Protein 6PCE (pdb70)

B-factor: mean 32.25, std 15.82, range [14.22, 147.12]

Nearest PDB structures (foldseek):
  6pce-assembly1_A  TM=1.017E+00  e=2.246E-08  Homo sapiens
  6pcf-assembly1_D  TM=9.860E-01  e=9.968E-08  Homo sapiens
  6pce-assembly1_B  TM=9.937E-01  e=1.292E-07  Homo sapiens
  6pcf-assembly1_C-2  TM=9.847E-01  e=1.840E-06  Homo sapiens
  6tdu-assembly1_Q  TM=8.601E-01  e=5.321E-03  Euglena gracilis

Foldseek 3Di:
DVLVVQLVVLLVVQVVQCVVVVNPSVSRVVSVVSNPVSDDPVVVVVSVVVVVVVVVVVVD/DDPVLVVQLVVLLVVLVVQCVVVVNPNVRCVVSVVSNVVRDDPVVVVVSVVVVVVVVVVCVVVVCVVDPD

Structure (mmCIF, N/CA/C/O backbone):
data_6PCE
#
_entry.id   6PCE
#
_cell.length_a   31.950
_cell.length_b   52.409
_cell.length_c   78.296
_cell.angle_alpha   90.00
_cell.angle_beta   90.00
_cell.angle_gamma   90.00
#
_symmetry.space_group_name_H-M   'P 21 21 21'
#
loop_
_entity.id
_entity.type
_entity.pdbx_description
1 polymer 'Cytochrome c oxidase assembly factor 6 homolog'
2 non-polymer 'SULFATE ION'
3 water water
#
loop_
_atom_site.group_PDB
_atom_site.id
_atom_site.type_symbol
_atom_site.label_atom_id
_atom_site.label_alt_id
_atom_site.label_comp_id
_atom_site.label_asym_id
_atom_site.label_entity_id
_atom_site.label_seq_id
_atom_site.pdbx_PDB_ins_code
_atom_site.Cartn_x
_atom_site.Cartn_y
_atom_site.Cartn_z
_atom_site.occupancy
_atom_site.B_iso_or_equiv
_atom_site.auth_seq_id
_atom_site.auth_comp_id
_atom_site.auth_asym_id
_atom_site.auth_atom_id
_atom_site.pdbx_PDB_model_num
ATOM 1 N N . MET A 1 3 ? -24.353 -7.432 -4.374 1.00 38.33 52 MET A N 1
ATOM 2 C CA . MET A 1 3 ? -24.858 -6.043 -4.116 1.00 34.96 52 MET A CA 1
ATOM 3 C C . MET A 1 3 ? -24.433 -5.523 -2.737 1.00 53.85 52 MET A C 1
ATOM 4 O O . MET A 1 3 ? -24.222 -4.296 -2.635 1.00 37.42 52 MET A O 1
ATOM 9 N N . LYS A 1 4 ? -24.470 -6.368 -1.697 1.00 44.63 53 LYS A N 1
ATOM 10 C CA . LYS A 1 4 ? -23.941 -6.000 -0.361 1.00 42.09 53 LYS A CA 1
ATOM 11 C C . LYS A 1 4 ? -22.475 -5.567 -0.504 1.00 35.22 53 LYS A C 1
ATOM 12 O O . LYS A 1 4 ? -22.128 -4.462 0.061 1.00 34.66 53 LYS A O 1
ATOM 14 N N . GLU A 1 5 ? -21.667 -6.371 -1.226 1.00 33.03 54 GLU A N 1
ATOM 15 C CA . GLU A 1 5 ? -20.191 -6.180 -1.358 1.00 36.27 54 GLU A CA 1
ATOM 16 C C . GLU A 1 5 ? -20.010 -4.791 -1.975 1.00 39.38 54 GLU A C 1
ATOM 17 O O . GLU A 1 5 ? -19.108 -4.031 -1.611 1.00 31.83 54 GLU A O 1
ATOM 19 N N . ARG A 1 6 ? -20.905 -4.446 -2.873 1.00 32.04 55 ARG A N 1
ATOM 20 C CA . ARG A 1 6 ? -20.807 -3.209 -3.686 1.00 27.69 55 ARG A CA 1
ATOM 21 C C . ARG A 1 6 ? -21.103 -2.023 -2.753 1.00 37.85 55 ARG A C 1
ATOM 22 O O . ARG A 1 6 ? -20.293 -1.047 -2.705 1.00 27.15 55 ARG A O 1
ATOM 30 N N . GLN A 1 7 ? -22.130 -2.162 -1.902 1.00 32.13 56 GLN A N 1
ATOM 31 C CA . GLN A 1 7 ? -22.429 -1.106 -0.895 1.00 36.82 56 GLN A CA 1
ATOM 32 C C . GLN A 1 7 ? -21.281 -0.952 0.091 1.00 31.53 56 GLN A C 1
ATOM 33 O O . GLN A 1 7 ? -20.898 0.159 0.364 1.00 28.96 56 GLN A O 1
ATOM 39 N N . VAL A 1 8 ? -20.687 -2.044 0.532 1.00 29.15 57 VAL A N 1
ATOM 40 C CA . VAL A 1 8 ? -19.530 -2.007 1.461 1.00 29.79 57 VAL A CA 1
ATOM 41 C C . VAL A 1 8 ? -18.356 -1.245 0.817 1.00 26.76 57 VAL A C 1
ATOM 42 O O . VAL A 1 8 ? -17.745 -0.409 1.517 1.00 25.47 57 VAL A O 1
ATOM 46 N N . CYS A 1 9 ? -18.057 -1.509 -0.449 1.00 25.69 58 CYS A N 1
ATOM 47 C CA . CYS A 1 9 ? -16.913 -0.856 -1.125 1.00 23.90 58 CYS A CA 1
ATOM 48 C C . CYS A 1 9 ? -17.203 0.646 -1.208 1.00 22.47 58 CYS A C 1
ATOM 49 O O . CYS A 1 9 ? -16.336 1.422 -0.838 1.00 20.14 58 CYS A O 1
ATOM 52 N N . TRP A 1 10 ? -18.432 1.038 -1.643 1.00 24.08 59 TRP A N 1
ATOM 53 C CA . TRP A 1 10 ? -18.753 2.490 -1.725 1.00 29.87 59 TRP A CA 1
ATOM 54 C C . TRP A 1 10 ? -18.623 3.153 -0.340 1.00 21.71 59 TRP A C 1
ATOM 55 O O . TRP A 1 10 ? -18.140 4.214 -0.278 1.00 22.72 59 TRP A O 1
ATOM 66 N N . GLY A 1 11 ? -19.119 2.503 0.703 1.00 24.57 60 GLY A N 1
ATOM 67 C CA . GLY A 1 11 ? -19.048 3.068 2.057 1.00 23.54 60 GLY A CA 1
ATOM 68 C C . GLY A 1 11 ? -17.606 3.224 2.476 1.00 21.41 60 GLY A C 1
ATOM 69 O O . GLY A 1 11 ? -17.279 4.190 3.163 1.00 22.12 60 GLY A O 1
ATOM 70 N N . ALA A 1 12 ? -16.778 2.237 2.180 1.00 21.14 61 ALA A N 1
ATOM 71 C CA . ALA A 1 12 ? -15.3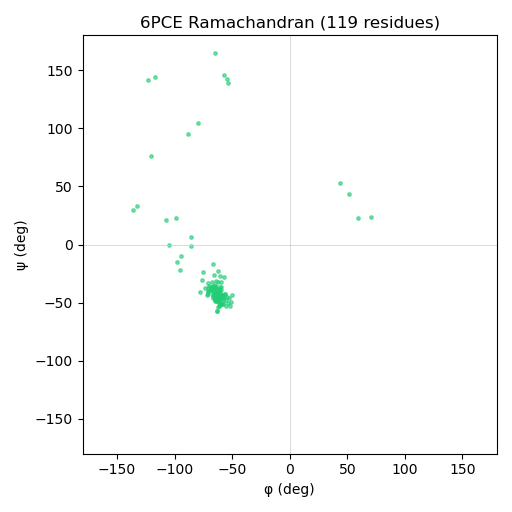51 2.286 2.572 1.00 21.75 61 ALA A CA 1
ATOM 72 C C . ALA A 1 12 ? -14.669 3.439 1.859 1.00 19.95 61 ALA A C 1
ATOM 73 O O . ALA A 1 12 ? -13.795 4.107 2.484 1.00 20.27 61 ALA A O 1
ATOM 75 N N . ARG A 1 13 ? -15.030 3.665 0.592 1.00 18.20 62 ARG A N 1
ATOM 76 C CA . ARG A 1 13 ? -14.433 4.761 -0.218 1.00 16.44 62 ARG A CA 1
ATOM 77 C C . ARG A 1 13 ? -14.864 6.111 0.366 1.00 17.32 62 ARG A C 1
ATOM 78 O O . ARG A 1 13 ? -14.043 7.049 0.355 1.00 18.12 62 ARG A O 1
ATOM 86 N N . ASP A 1 14 ? -16.106 6.193 0.853 1.00 18.66 63 ASP A N 1
ATOM 87 C CA A ASP A 1 14 ? -16.647 7.412 1.492 0.50 21.17 63 ASP A CA 1
ATOM 88 C CA B ASP A 1 14 ? -16.638 7.434 1.474 0.50 22.38 63 ASP A CA 1
ATOM 89 C C . ASP A 1 14 ? -15.904 7.686 2.796 1.00 19.12 63 ASP A C 1
ATOM 90 O O . ASP A 1 14 ? -15.474 8.850 3.013 1.00 19.00 63 ASP A O 1
ATOM 99 N N . GLU A 1 15 ? -15.714 6.654 3.607 1.00 19.76 64 GLU A N 1
ATOM 100 C CA . GLU A 1 15 ? -15.085 6.875 4.917 1.00 17.39 64 GLU A CA 1
ATOM 101 C C . GLU A 1 15 ? -13.643 7.303 4.706 1.00 17.72 64 GLU A C 1
ATOM 102 O O . GLU A 1 15 ? -13.130 8.128 5.446 1.00 19.57 64 GLU A O 1
ATOM 108 N N . TYR A 1 16 ? -12.951 6.664 3.776 1.00 18.22 65 TYR A N 1
ATOM 109 C CA . TYR A 1 16 ? -11.543 7.027 3.492 1.00 17.62 65 TYR A CA 1
ATOM 110 C C . TYR A 1 16 ? -11.444 8.472 2.987 1.00 17.96 65 TYR A C 1
ATOM 111 O O . TYR A 1 16 ? -10.664 9.271 3.433 1.00 16.93 65 TYR A O 1
ATOM 120 N N . TRP A 1 17 ? -12.252 8.816 2.012 1.00 15.66 66 TRP A N 1
ATOM 121 C CA . TRP A 1 17 ? -12.278 10.177 1.458 1.00 16.74 66 TRP A CA 1
ATOM 122 C C . TRP A 1 17 ? -12.631 11.211 2.537 1.00 17.33 66 TRP A C 1
ATOM 123 O O . TRP A 1 17 ? -12.055 12.309 2.509 1.00 19.18 66 TRP A O 1
ATOM 134 N N . LYS A 1 18 ? -13.565 10.887 3.435 1.00 18.37 67 LYS A N 1
ATOM 135 C CA . LYS A 1 18 ? -13.917 11.842 4.526 1.00 16.34 67 LYS A CA 1
ATOM 136 C C . LYS A 1 18 ? -12.730 12.024 5.450 1.00 19.08 67 LYS A C 1
ATOM 137 O O . LYS A 1 18 ? -12.526 13.151 5.880 1.00 22.28 67 LYS A O 1
ATOM 143 N N . CYS A 1 19 ? -11.971 10.957 5.693 1.00 16.52 68 CYS A N 1
ATOM 144 C CA . CYS A 1 19 ? -10.683 11.027 6.474 1.00 17.36 68 CYS A CA 1
ATOM 145 C C . CYS A 1 19 ? -9.694 11.950 5.760 1.00 20.79 68 CYS A C 1
ATOM 146 O O . CYS A 1 19 ? -9.063 12.832 6.416 1.00 19.81 68 CYS A O 1
ATOM 149 N N . LEU A 1 20 ? -9.564 11.812 4.468 1.00 16.46 69 LEU A N 1
ATOM 150 C CA . LEU A 1 20 ? -8.659 12.699 3.706 1.00 19.16 69 LEU A CA 1
ATOM 151 C C . LEU A 1 20 ? -9.122 14.154 3.831 1.00 22.20 69 LEU A C 1
ATOM 152 O O . LEU A 1 20 ? -8.345 15.034 4.016 1.00 21.85 69 LEU A O 1
ATOM 157 N N . ASP A 1 21 ? -10.394 14.407 3.596 1.00 16.87 70 ASP A N 1
ATOM 158 C CA . ASP A 1 21 ? -10.967 15.759 3.767 1.00 19.29 70 ASP A CA 1
ATOM 159 C C . ASP A 1 21 ? -10.617 16.320 5.176 1.00 22.96 70 ASP A C 1
ATOM 160 O O . ASP A 1 21 ? -10.073 17.439 5.282 1.00 22.90 70 ASP A O 1
ATOM 165 N N . GLU A 1 22 ? -10.907 15.563 6.247 1.00 19.84 71 GLU A N 1
ATOM 166 C CA . GLU A 1 22 ? -10.736 16.049 7.643 1.00 20.72 71 GLU A CA 1
ATOM 167 C C . GLU A 1 22 ? -9.263 16.282 7.948 1.00 22.63 71 GLU A C 1
ATOM 168 O O . GLU A 1 22 ? -8.990 17.114 8.779 1.00 22.13 71 GLU A O 1
ATOM 174 N N . ASN A 1 23 ? -8.360 15.573 7.259 1.00 20.58 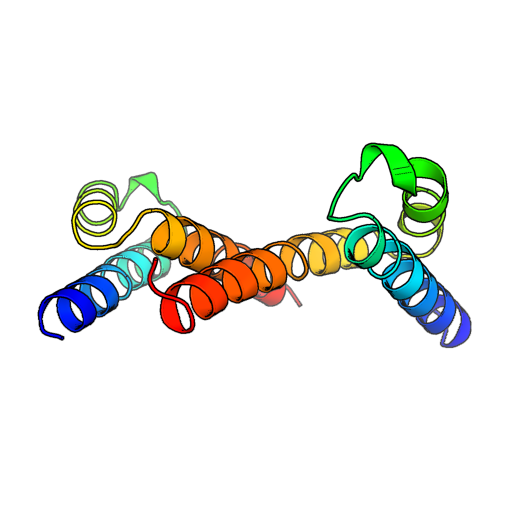72 ASN A N 1
ATOM 175 C CA . ASN A 1 23 ? -6.874 15.683 7.486 1.00 20.42 72 ASN A CA 1
ATOM 176 C C . ASN A 1 23 ? -6.185 16.417 6.342 1.00 19.42 72 ASN A C 1
ATOM 177 O O . ASN A 1 23 ? -4.915 16.320 6.210 1.00 20.25 72 ASN A O 1
ATOM 182 N N . LEU A 1 24 ? -6.937 17.202 5.571 1.00 22.67 73 LEU A N 1
ATOM 183 C CA . LEU A 1 24 ? -6.399 18.111 4.529 1.00 21.40 73 LEU A CA 1
ATOM 184 C C . LEU A 1 24 ? -5.443 17.335 3.601 1.00 21.71 73 LEU A C 1
ATOM 185 O O . LEU A 1 24 ? -4.341 17.849 3.253 1.00 21.08 73 LEU A O 1
ATOM 190 N N . GLU A 1 25 ? -5.864 16.144 3.234 1.00 20.32 74 GLU A N 1
ATOM 191 C CA . GLU A 1 25 ? -5.207 15.290 2.196 1.00 17.41 74 GLU A CA 1
ATOM 192 C C . GLU A 1 25 ? -3.860 14.730 2.691 1.00 17.95 74 GLU A C 1
ATOM 193 O O . GLU A 1 25 ? -3.197 14.149 1.837 1.00 23.69 74 GLU A O 1
ATOM 199 N N . ASP A 1 26 ? -3.640 14.620 3.992 1.00 17.10 75 ASP A N 1
ATOM 200 C CA . ASP A 1 26 ? -2.480 13.834 4.511 1.00 19.18 75 ASP A CA 1
ATOM 201 C C . ASP A 1 26 ? -2.967 12.389 4.664 1.00 18.66 75 ASP A C 1
ATOM 202 O O . ASP A 1 26 ? -3.603 12.013 5.698 1.00 20.11 75 ASP A O 1
ATOM 207 N N . ALA A 1 27 ? -2.703 11.586 3.639 1.00 20.93 76 ALA A N 1
ATOM 208 C CA . ALA A 1 27 ? -3.162 10.204 3.606 1.00 20.76 76 ALA A CA 1
ATOM 209 C C . ALA A 1 27 ? -2.557 9.403 4.744 1.00 19.83 76 ALA A C 1
ATOM 210 O O . ALA A 1 27 ? -3.115 8.387 5.118 1.00 19.56 76 ALA A O 1
ATOM 212 N N . SER A 1 28 ? -1.427 9.808 5.303 1.00 19.21 77 SER A N 1
ATOM 213 C CA . SER A 1 28 ? -0.784 9.071 6.398 1.00 19.87 77 SER A CA 1
ATOM 214 C C . SER A 1 28 ? -1.650 9.109 7.656 1.00 22.65 77 SER A C 1
ATOM 215 O O . SER A 1 28 ? -1.310 8.413 8.607 1.00 25.67 77 SER A O 1
ATOM 218 N N . GLN A 1 29 ? -2.612 10.022 7.706 1.00 21.14 78 GLN A N 1
ATOM 219 C CA . GLN A 1 29 ? -3.501 10.115 8.871 1.00 17.70 78 GLN A CA 1
ATOM 220 C C . GLN A 1 29 ? -4.658 9.146 8.693 1.00 20.80 78 GLN A C 1
ATOM 221 O O . GLN A 1 29 ? -5.415 9.009 9.662 1.00 22.87 78 GLN A O 1
ATOM 227 N N . CYS A 1 30 ? -4.732 8.408 7.591 1.00 18.10 79 CYS A N 1
ATOM 228 C CA . CYS A 1 30 ? -5.926 7.594 7.241 1.00 19.71 79 CYS A CA 1
ATOM 229 C C . CYS A 1 30 ? -5.511 6.185 6.823 1.00 19.94 79 CYS A C 1
ATOM 230 O O . CYS A 1 30 ? -6.247 5.545 6.047 1.00 19.65 79 CYS A O 1
ATOM 233 N N . LYS A 1 31 ? -4.440 5.619 7.398 1.00 21.86 80 LYS A N 1
ATOM 234 C CA . LYS A 1 31 ? -3.890 4.326 6.899 1.00 21.96 80 LYS A CA 1
ATOM 235 C C . LYS A 1 31 ? -4.836 3.164 7.242 1.00 22.61 80 LYS A C 1
ATOM 236 O O . LYS A 1 31 ? -4.957 2.237 6.412 1.00 25.84 80 LYS A O 1
ATOM 242 N N . LYS A 1 32 ? -5.476 3.178 8.401 1.00 21.30 81 LYS A N 1
ATOM 243 C CA . LYS A 1 32 ? -6.400 2.084 8.780 1.00 21.41 81 LYS A CA 1
ATOM 244 C C . LYS A 1 32 ? -7.621 2.120 7.832 1.00 21.37 81 LYS A C 1
ATOM 245 O O . LYS A 1 32 ? -7.985 1.073 7.259 1.00 20.85 81 LYS A O 1
ATOM 251 N N . LEU A 1 33 ? -8.154 3.298 7.562 1.00 21.30 82 LEU A N 1
ATOM 252 C CA . LEU A 1 33 ? -9.291 3.392 6.606 1.00 18.80 82 LEU A CA 1
ATOM 253 C C . LEU A 1 33 ? -8.833 3.035 5.186 1.00 19.09 82 LEU A C 1
ATOM 254 O O . LEU A 1 33 ? -9.668 2.476 4.403 1.00 20.39 82 LEU A O 1
ATOM 259 N N . ARG A 1 34 ? -7.574 3.336 4.824 1.00 18.82 83 ARG A N 1
ATOM 260 C CA . ARG A 1 34 ? -7.006 2.950 3.510 1.00 19.14 83 ARG A CA 1
ATOM 261 C C . ARG A 1 34 ? -6.979 1.433 3.398 1.00 21.06 83 ARG A C 1
ATOM 262 O O . ARG A 1 34 ? -7.390 0.883 2.345 1.00 21.32 83 ARG A O 1
ATOM 270 N N . SER A 1 35 ? -6.506 0.752 4.438 1.00 22.35 84 SER A N 1
ATOM 271 C CA A SER A 1 35 ? -6.497 -0.735 4.487 0.50 24.35 84 SER A CA 1
ATOM 272 C CA B SER A 1 35 ? -6.488 -0.733 4.467 0.50 23.61 84 SER A CA 1
ATOM 273 C C . SER A 1 35 ? -7.914 -1.281 4.302 1.00 21.44 84 SER A C 1
ATOM 274 O O . SER A 1 35 ? -8.107 -2.196 3.475 1.00 22.92 84 SER A O 1
ATOM 279 N N . SER A 1 36 ? -8.889 -0.725 5.019 1.00 20.16 85 SER A N 1
ATOM 280 C CA . SER A 1 36 ? -10.308 -1.147 4.937 1.00 24.04 85 SER A CA 1
ATOM 281 C C . SER A 1 36 ? -10.828 -0.948 3.497 1.00 26.25 85 SER A C 1
ATOM 282 O O . SER A 1 36 ? -11.525 -1.848 2.960 1.00 25.22 85 SER A O 1
ATOM 285 N N . PHE A 1 37 ? -10.542 0.209 2.904 1.00 20.32 86 PHE A N 1
ATOM 286 C CA . PHE A 1 37 ? -10.932 0.513 1.510 1.00 18.04 86 PHE A CA 1
ATOM 287 C C . PHE A 1 37 ? -10.338 -0.544 0.575 1.00 18.01 86 PHE A C 1
ATOM 288 O O . PHE A 1 37 ? -11.088 -1.031 -0.297 1.00 24.48 86 PHE A O 1
ATOM 296 N N . GLU A 1 38 ? -9.039 -0.829 0.689 1.00 21.99 87 GLU A N 1
ATOM 297 C CA . GLU A 1 38 ? -8.338 -1.757 -0.229 1.00 23.35 87 GLU A CA 1
ATOM 298 C C . GLU A 1 38 ? -8.940 -3.156 -0.071 1.00 31.02 87 GLU A C 1
ATOM 299 O O . GLU A 1 38 ? -9.059 -3.847 -1.087 1.00 29.95 87 GLU A O 1
ATOM 305 N N . SER A 1 39 ? -9.337 -3.516 1.149 1.00 26.01 88 SER A N 1
ATOM 306 C CA A SER A 1 39 ? -9.858 -4.870 1.459 0.50 26.99 88 SER A CA 1
ATOM 307 C CA B SER A 1 39 ? -9.901 -4.834 1.542 0.50 28.12 88 SER A CA 1
ATOM 308 C C . SER A 1 39 ? -11.296 -5.008 0.943 1.00 29.88 88 SER A C 1
ATOM 309 O O . SER A 1 39 ? -11.672 -6.134 0.657 1.00 30.38 88 SER A O 1
ATOM 314 N N . SER A 1 40 ? -12.042 -3.914 0.796 1.00 22.59 89 SER A N 1
ATOM 315 C CA . SER A 1 40 ? -13.506 -3.934 0.500 1.00 29.03 89 SER A CA 1
ATOM 316 C C . SER A 1 40 ? -13.779 -3.739 -0.993 1.00 23.71 89 SER A C 1
ATOM 317 O O . SER A 1 40 ? -14.917 -3.959 -1.404 1.00 26.92 89 SER A O 1
ATOM 320 N N . CYS A 1 41 ? -12.800 -3.282 -1.769 1.00 20.02 90 CYS A N 1
ATOM 321 C CA . CYS A 1 41 ? -12.987 -2.872 -3.179 1.00 21.07 90 CYS A CA 1
ATOM 322 C C . CYS A 1 41 ? -12.067 -3.662 -4.101 1.00 23.50 90 CYS A C 1
ATOM 323 O O . CYS A 1 41 ? -10.875 -3.836 -3.802 1.00 27.26 90 CYS A O 1
ATOM 326 N N . PRO A 1 42 ? -12.549 -4.053 -5.297 1.00 23.99 91 PRO A N 1
ATOM 327 C CA . PRO A 1 42 ? -11.674 -4.585 -6.341 1.00 25.13 91 PRO A CA 1
ATOM 328 C C . PRO A 1 42 ? -10.548 -3.602 -6.715 1.00 27.34 91 PRO A C 1
ATOM 329 O O . PRO A 1 42 ? -10.734 -2.379 -6.634 1.00 25.03 91 PRO A O 1
ATOM 333 N N . GLN A 1 43 ? -9.375 -4.139 -7.052 1.00 31.95 92 GLN A N 1
ATOM 334 C CA . GLN A 1 43 ? -8.163 -3.344 -7.391 1.00 32.16 92 GLN A CA 1
ATOM 335 C C . GLN A 1 43 ? -8.495 -2.322 -8.478 1.00 27.47 92 GLN A C 1
ATOM 336 O O . GLN A 1 43 ? -8.024 -1.161 -8.394 1.00 29.09 92 GLN A O 1
ATOM 342 N N . GLN A 1 44 ? -9.197 -2.766 -9.507 1.00 27.25 93 GLN A N 1
ATOM 343 C CA . GLN A 1 44 ? -9.573 -1.923 -10.668 1.00 27.27 93 GLN A CA 1
ATOM 344 C C . GLN A 1 44 ? -10.337 -0.696 -10.146 1.00 33.39 93 GLN A C 1
ATOM 345 O O . GLN A 1 44 ? -10.069 0.423 -10.613 1.00 28.07 93 GLN A O 1
ATOM 351 N N . TRP A 1 45 ? -11.239 -0.899 -9.184 1.00 25.87 94 TRP A N 1
ATOM 352 C CA . TRP A 1 45 ? -12.027 0.196 -8.577 1.00 24.31 94 TRP A CA 1
ATOM 353 C C . TRP A 1 45 ? -11.098 1.128 -7.773 1.00 18.63 94 TRP A C 1
ATOM 354 O O . TRP A 1 45 ? -11.295 2.334 -7.847 1.00 21.54 94 TRP A O 1
ATOM 365 N N . ILE A 1 46 ? -10.198 0.593 -6.949 1.00 21.78 95 ILE A N 1
ATOM 366 C CA . ILE A 1 46 ? -9.285 1.422 -6.121 1.00 24.13 95 ILE A CA 1
ATOM 367 C C . ILE A 1 46 ? -8.508 2.338 -7.061 1.00 20.38 95 ILE A C 1
ATOM 368 O O . ILE A 1 46 ? -8.339 3.496 -6.716 1.00 20.82 95 ILE A O 1
ATOM 373 N N . LYS A 1 47 ? -8.011 1.816 -8.192 1.00 21.06 96 LYS A N 1
ATOM 374 C CA . LYS A 1 47 ? -7.204 2.644 -9.136 1.00 22.42 96 LYS A CA 1
ATOM 375 C C . LYS A 1 47 ? -8.097 3.756 -9.687 1.00 22.55 96 LYS A C 1
ATOM 376 O O . LYS A 1 47 ? -7.648 4.903 -9.730 1.00 20.81 96 LYS A O 1
ATOM 378 N N . TYR A 1 48 ? -9.336 3.453 -10.067 1.00 20.75 97 TYR A N 1
ATOM 379 C CA . TYR A 1 48 ? -10.305 4.450 -10.590 1.00 23.08 97 TYR A CA 1
ATOM 380 C C . TYR A 1 48 ? -10.535 5.537 -9.525 1.00 20.95 97 TYR A C 1
ATOM 381 O O . TYR A 1 48 ? -10.428 6.737 -9.801 1.00 21.13 97 TYR A O 1
ATOM 390 N N . PHE A 1 49 ? -10.847 5.118 -8.307 1.00 15.99 98 PHE A N 1
ATOM 391 C CA . PHE A 1 49 ? -11.156 6.088 -7.226 1.00 15.21 98 PHE A CA 1
ATOM 392 C C . PHE A 1 49 ? -9.919 6.955 -6.933 1.00 15.46 98 PHE A C 1
ATOM 393 O O . PHE A 1 49 ? -10.041 8.189 -6.751 1.00 17.01 98 PHE A O 1
ATOM 401 N N . ASP A 1 50 ? -8.751 6.337 -6.839 1.00 16.87 99 ASP A N 1
ATOM 402 C CA . ASP A 1 50 ? -7.502 7.096 -6.587 1.00 15.55 99 ASP A CA 1
ATOM 403 C C . ASP A 1 50 ? -7.261 8.147 -7.681 1.00 17.22 99 ASP A C 1
ATOM 404 O O . ASP A 1 50 ? -6.847 9.282 -7.352 1.00 18.22 99 ASP A O 1
ATOM 409 N N . LYS A 1 51 ? -7.465 7.795 -8.949 1.00 17.55 100 LYS A N 1
ATOM 410 C CA . LYS A 1 51 ? -7.295 8.765 -10.060 1.00 18.39 100 LYS A CA 1
ATOM 411 C C . LYS A 1 51 ? -8.368 9.847 -10.017 1.00 16.95 100 LYS A C 1
ATOM 412 O O . LYS A 1 51 ? -8.064 10.979 -10.341 1.00 17.77 100 LYS A O 1
ATOM 418 N N . ARG A 1 52 ? -9.601 9.497 -9.633 1.00 15.62 101 ARG A N 1
ATOM 419 C CA . ARG A 1 52 ? -10.660 10.512 -9.447 1.00 17.34 101 ARG A CA 1
ATOM 420 C C . ARG A 1 52 ? -10.235 11.492 -8.353 1.00 18.58 101 ARG A C 1
ATOM 421 O O . ARG A 1 52 ? -10.340 12.693 -8.547 1.00 17.65 101 ARG A O 1
ATOM 429 N N . ARG A 1 53 ? -9.709 10.976 -7.242 1.00 15.32 102 ARG A N 1
ATOM 430 C CA . ARG A 1 53 ? -9.338 11.831 -6.095 1.00 15.05 102 ARG A CA 1
ATOM 431 C C . ARG A 1 53 ? -8.206 12.754 -6.544 1.00 18.52 102 ARG A C 1
ATOM 432 O O . ARG A 1 53 ? -8.244 13.919 -6.178 1.00 18.79 102 ARG A O 1
ATOM 440 N N . ASP A 1 54 ? -7.204 12.231 -7.228 1.00 18.06 103 ASP A N 1
ATOM 441 C CA A ASP A 1 54 ? -6.050 13.058 -7.682 0.50 17.01 103 ASP A CA 1
ATOM 442 C CA B ASP A 1 54 ? -6.059 13.072 -7.657 0.50 18.51 103 ASP A CA 1
ATOM 443 C C . ASP A 1 54 ? -6.584 14.192 -8.573 1.00 16.71 103 ASP A C 1
ATOM 444 O O . ASP A 1 54 ? -6.181 15.335 -8.415 1.00 18.99 103 ASP A O 1
ATOM 453 N N . TYR A 1 55 ? -7.475 13.860 -9.494 1.00 16.83 104 TYR A N 1
ATOM 454 C CA . TYR A 1 55 ? -8.060 14.839 -10.439 1.00 14.80 104 TYR A CA 1
ATOM 455 C C . TYR A 1 55 ? -8.847 15.897 -9.659 1.00 17.81 104 TYR A C 1
ATOM 456 O O . TYR A 1 55 ? -8.673 17.080 -9.883 1.00 18.29 104 TYR A O 1
ATOM 465 N N . LEU A 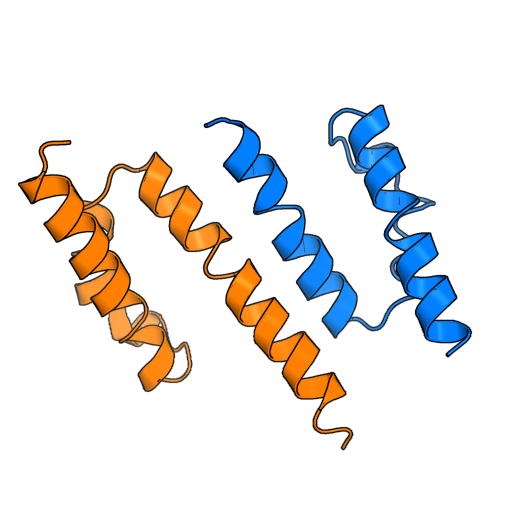1 56 ? -9.791 15.482 -8.799 1.00 18.00 105 LEU A N 1
ATOM 466 C CA . LEU A 1 56 ? -10.694 16.442 -8.148 1.00 20.01 105 LEU A CA 1
ATOM 467 C C . LEU A 1 56 ? -9.885 17.351 -7.232 1.00 19.20 105 LEU A C 1
ATOM 468 O O . LEU A 1 56 ? -10.251 18.518 -7.151 1.00 21.37 105 LEU A O 1
ATOM 473 N N . LYS A 1 57 ? -8.856 16.839 -6.558 1.00 18.03 106 LYS A N 1
ATOM 474 C CA . LYS A 1 57 ? -8.050 17.695 -5.651 1.00 19.33 106 LYS A CA 1
ATOM 475 C C . LYS A 1 57 ? -7.288 18.718 -6.495 1.00 19.71 106 LYS A C 1
ATOM 476 O O . LYS A 1 57 ? -7.177 19.874 -6.071 1.00 22.73 106 LYS A O 1
ATOM 482 N N . PHE A 1 58 ? -6.807 18.348 -7.673 1.00 20.27 107 PHE A N 1
ATOM 483 C CA . PHE A 1 58 ? -6.036 19.314 -8.505 1.00 23.77 107 PHE A CA 1
ATOM 484 C C . PHE A 1 58 ? -6.993 20.388 -9.061 1.00 23.76 107 PHE A C 1
ATOM 485 O O . PHE A 1 58 ? -6.620 21.585 -9.061 1.00 32.25 107 PHE A O 1
ATOM 493 N N . LYS A 1 59 ? -8.176 19.979 -9.523 1.00 25.46 108 LYS A N 1
ATOM 494 C CA . LYS A 1 59 ? -9.229 20.831 -10.129 1.00 29.49 108 LYS A CA 1
ATOM 495 C C . LYS A 1 59 ? -9.597 21.919 -9.112 1.00 32.22 108 LYS A C 1
ATOM 496 O O . LYS A 1 59 ? -9.966 23.025 -9.555 1.00 40.27 108 LYS A O 1
ATOM 502 N N . GLU A 1 60 ? -9.449 21.662 -7.808 1.00 31.20 109 GLU A N 1
ATOM 503 C CA . GLU A 1 60 ? -9.823 22.624 -6.734 1.00 42.48 109 GLU A CA 1
ATOM 504 C C . GLU A 1 60 ? -8.988 23.906 -6.779 1.00 48.20 109 GLU A C 1
ATOM 505 O O . GLU A 1 60 ? -9.523 24.943 -6.353 1.00 49.57 109 GLU A O 1
ATOM 511 N N . LYS A 1 61 ? -7.727 23.862 -7.210 1.00 38.78 110 LYS A N 1
ATOM 512 C CA . LYS A 1 61 ? -6.869 25.078 -7.185 1.00 50.07 110 LYS A CA 1
ATOM 513 C C . LYS A 1 61 ? -7.485 26.175 -8.067 1.00 65.36 110 LYS A C 1
ATOM 514 O O . LYS A 1 61 ? -7.242 27.354 -7.769 1.00 81.74 110 LYS A O 1
ATOM 520 N N . PHE A 1 62 ? -8.260 25.811 -9.094 1.00 55.90 111 PHE A N 1
ATOM 521 C CA . PHE A 1 62 ? -8.810 26.754 -10.106 1.00 67.69 111 PHE A CA 1
ATOM 522 C C . PHE A 1 62 ? -10.097 27.421 -9.592 1.00 52.27 111 PHE A C 1
ATOM 523 O O . PHE A 1 62 ? -10.700 27.105 -8.569 1.00 44.72 111 PHE A O 1
ATOM 531 N N . PRO B 1 1 ? -4.050 32.951 -21.891 1.00 40.07 50 PRO B N 1
ATOM 532 C CA . PRO B 1 1 ? -3.642 32.903 -23.296 1.00 29.37 50 PRO B CA 1
ATOM 533 C C . PRO B 1 1 ? -4.754 33.527 -24.156 1.00 30.66 50 PRO B C 1
ATOM 534 O O . PRO B 1 1 ? -5.886 33.588 -23.742 1.00 30.38 50 PRO B O 1
ATOM 538 N N . SER B 1 2 ? -4.413 33.954 -25.373 1.00 33.29 51 SER B N 1
ATOM 539 C CA . SER B 1 2 ? -5.363 34.534 -26.348 1.00 28.63 51 SER B CA 1
ATOM 540 C C . SER B 1 2 ? -6.370 33.467 -26.756 1.00 28.44 51 SER B C 1
ATOM 541 O O . SER B 1 2 ? -6.083 32.297 -26.524 1.00 24.30 51 SER B O 1
ATOM 544 N N . MET B 1 3 ? -7.489 33.849 -27.376 1.00 26.16 52 MET B N 1
ATOM 545 C CA . MET B 1 3 ? -8.477 32.891 -27.931 1.00 24.66 52 MET B CA 1
ATOM 546 C C . MET B 1 3 ? -7.728 31.944 -28.880 1.00 23.73 52 MET B C 1
ATOM 547 O O . MET B 1 3 ? -7.912 30.705 -28.853 1.00 25.60 52 MET B O 1
ATOM 552 N N . LYS B 1 4 ? -6.862 32.465 -29.738 1.00 21.03 53 LYS B N 1
ATOM 553 C CA . LYS B 1 4 ? -6.091 31.585 -30.641 1.00 21.61 53 LYS B CA 1
ATOM 554 C C . LYS B 1 4 ? -5.254 30.579 -29.845 1.00 22.94 53 LYS B C 1
ATOM 555 O O . LYS B 1 4 ? -5.197 29.360 -30.174 1.00 21.63 53 LYS B O 1
ATOM 561 N N . GLU B 1 5 ? -4.519 31.114 -28.910 1.00 21.61 54 GLU B N 1
ATOM 562 C CA . GLU B 1 5 ? -3.592 30.214 -28.163 1.00 23.00 54 GLU B CA 1
ATOM 563 C C . GLU B 1 5 ? -4.382 29.120 -27.435 1.00 21.59 54 GLU B C 1
ATOM 564 O O . GLU B 1 5 ? -3.908 27.989 -27.361 1.00 23.07 54 GLU B O 1
ATOM 570 N N . ARG B 1 6 ? -5.545 29.445 -26.913 1.00 24.94 55 ARG B N 1
ATOM 571 C CA . ARG B 1 6 ? -6.422 28.449 -26.235 1.00 24.01 55 ARG B CA 1
ATOM 572 C C . ARG B 1 6 ? -6.857 27.390 -27.233 1.00 21.18 55 ARG B C 1
ATOM 573 O O . ARG B 1 6 ? -6.820 26.161 -26.933 1.00 21.64 55 ARG B O 1
ATOM 581 N N . GLN B 1 7 ? -7.327 27.801 -28.410 1.00 21.19 56 GLN B N 1
ATOM 582 C CA . GLN B 1 7 ? -7.726 26.825 -29.437 1.00 23.35 56 GLN B CA 1
ATOM 583 C C . GLN B 1 7 ? -6.550 25.952 -29.837 1.00 20.52 56 GLN B C 1
ATOM 584 O O . GLN B 1 7 ? -6.720 24.749 -30.067 1.00 24.85 56 GLN B O 1
ATOM 590 N N . VAL B 1 8 ? -5.355 26.512 -29.975 1.00 21.97 57 VAL B N 1
ATOM 591 C CA . VAL B 1 8 ? -4.185 25.699 -30.401 1.00 22.90 57 VAL B CA 1
ATOM 592 C C . VAL B 1 8 ? -3.863 24.728 -29.263 1.00 22.47 57 VAL B C 1
ATOM 593 O O . VAL B 1 8 ? -3.519 23.593 -29.553 1.00 23.21 57 VAL B O 1
ATOM 597 N N . CYS B 1 9 ? -3.965 25.190 -28.031 1.00 23.55 58 CYS B N 1
ATOM 598 C CA . CYS B 1 9 ? -3.742 24.316 -26.860 1.00 19.49 58 CYS B CA 1
ATOM 599 C C . CYS B 1 9 ? -4.775 23.173 -26.868 1.00 22.22 58 CYS B C 1
ATOM 600 O O . CYS B 1 9 ? -4.380 21.966 -26.828 1.00 20.58 58 CYS B O 1
ATOM 603 N N . TRP B 1 10 ? -6.047 23.482 -26.957 1.00 19.86 59 TRP B N 1
ATOM 604 C CA . TRP B 1 10 ? -7.101 22.444 -26.937 1.00 21.71 59 TRP B CA 1
ATOM 605 C C . TRP B 1 10 ? -6.959 21.499 -28.138 1.00 23.76 59 TRP B C 1
ATOM 606 O O . TRP B 1 10 ? -7.156 20.241 -27.992 1.00 20.41 59 TRP B O 1
ATOM 617 N N . GLY B 1 11 ? -6.599 22.014 -29.338 1.00 20.64 60 GLY B N 1
ATOM 618 C CA . GLY B 1 11 ? -6.470 21.161 -30.514 1.00 24.51 60 GLY B 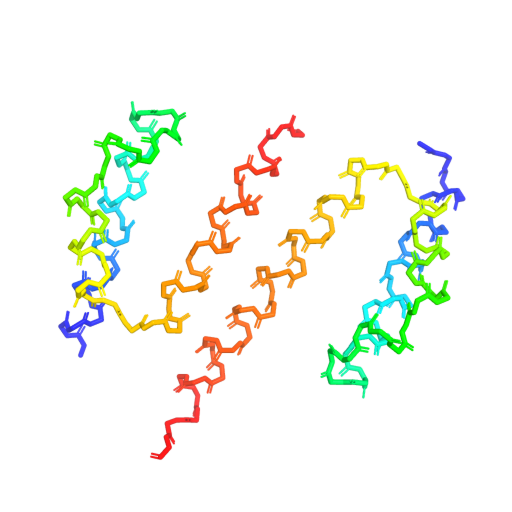CA 1
ATOM 619 C C . GLY B 1 11 ? -5.249 20.262 -30.356 1.00 23.66 60 GLY B C 1
ATOM 620 O O . GLY B 1 11 ? -5.289 19.126 -30.756 1.00 28.58 60 GLY B O 1
ATOM 621 N N . ALA B 1 12 ? -4.190 20.772 -29.739 1.00 21.96 61 ALA B N 1
ATOM 622 C CA . ALA B 1 12 ? -2.935 19.999 -29.541 1.00 23.04 61 ALA B CA 1
ATOM 623 C C . ALA B 1 12 ? -3.192 18.903 -28.475 1.00 25.25 61 ALA B C 1
ATOM 624 O O . ALA B 1 12 ? -2.722 17.746 -28.702 1.00 23.35 61 ALA B O 1
ATOM 626 N N . ARG B 1 13 ? -4.051 19.200 -27.495 1.00 23.21 62 ARG B N 1
ATOM 627 C CA . ARG B 1 13 ? -4.450 18.202 -26.467 1.00 20.14 62 ARG B CA 1
ATOM 628 C C . ARG B 1 13 ? -5.349 17.148 -27.132 1.00 21.44 62 ARG B C 1
ATOM 629 O O . ARG B 1 13 ? -5.184 15.953 -26.816 1.00 24.06 62 ARG B O 1
ATOM 637 N N . ASP B 1 14 ? -6.261 17.579 -28.016 1.00 21.43 63 ASP B N 1
ATOM 638 C CA . ASP B 1 14 ? -7.167 16.656 -28.731 1.00 24.35 63 ASP B CA 1
ATOM 639 C C . ASP B 1 14 ? -6.305 15.755 -29.624 1.00 26.14 63 ASP B C 1
ATOM 640 O O . ASP B 1 14 ? -6.559 14.533 -29.596 1.00 29.96 63 ASP B O 1
ATOM 645 N N . GLU B 1 15 ? -5.287 16.292 -30.322 1.00 30.98 64 GLU B N 1
ATOM 646 C CA . GLU B 1 15 ? -4.498 15.478 -31.292 1.00 34.30 64 GLU B CA 1
ATOM 647 C C . GLU B 1 15 ? -3.675 14.461 -30.504 1.00 27.91 64 GLU B C 1
ATOM 648 O O . GLU B 1 15 ? -3.530 13.339 -30.977 1.00 34.60 64 GLU B O 1
ATOM 654 N N . TYR B 1 16 ? -3.132 14.860 -29.364 1.00 30.27 65 TYR B N 1
ATOM 655 C CA . TYR B 1 16 ? -2.329 13.997 -28.457 1.00 25.18 65 TYR B CA 1
ATOM 656 C C . TYR B 1 16 ? -3.216 12.875 -27.898 1.00 28.26 65 TYR B C 1
ATOM 657 O O . TYR B 1 16 ? -2.858 11.683 -27.983 1.00 30.74 65 TYR B O 1
ATOM 666 N N . TRP B 1 17 ? -4.404 13.233 -27.386 1.00 23.34 66 TRP B N 1
ATOM 667 C CA . TRP B 1 17 ? -5.332 12.208 -26.846 1.00 20.07 66 TRP B CA 1
ATOM 668 C C . TRP B 1 17 ? -5.773 11.235 -27.971 1.00 22.89 66 TRP B C 1
ATOM 669 O O . TRP B 1 17 ? -5.953 10.007 -27.697 1.00 32.82 66 TRP B O 1
ATOM 680 N N . LYS B 1 18 ? -6.087 11.784 -29.152 1.00 28.31 67 LYS B N 1
ATOM 681 C CA A LYS B 1 18 ? -6.519 11.025 -30.356 0.50 31.91 67 LYS B CA 1
ATOM 682 C CA B LYS B 1 18 ? -6.519 11.025 -30.356 0.50 31.91 67 LYS B CA 1
ATOM 683 C C . LYS B 1 18 ? -5.379 10.056 -30.696 1.00 27.79 67 LYS B C 1
ATOM 684 O O . LYS B 1 18 ? -5.665 8.860 -30.922 1.00 37.58 67 LYS B O 1
ATOM 687 N N . CYS B 1 19 ? -4.122 10.526 -30.626 1.00 41.64 68 CYS B N 1
ATOM 688 C CA . CYS B 1 19 ? -2.908 9.677 -30.786 1.00 36.53 68 CYS B CA 1
ATOM 689 C C . CYS B 1 19 ? -2.949 8.529 -29.777 1.00 49.40 68 CYS B C 1
ATOM 690 O O . CYS B 1 19 ? -2.782 7.382 -30.201 1.00 40.96 68 CYS B O 1
ATOM 693 N N . LEU B 1 20 ? -3.127 8.833 -28.490 1.00 39.28 69 LEU B N 1
ATOM 694 C CA . LEU B 1 20 ? -3.086 7.807 -27.426 1.00 34.60 69 LEU B CA 1
ATOM 695 C C . LEU B 1 20 ? -4.301 6.878 -27.599 1.00 32.27 69 LEU B C 1
ATOM 696 O O . LEU B 1 20 ? -4.118 5.682 -27.361 1.00 46.50 69 LEU B O 1
ATOM 701 N N . ASP B 1 21 ? -5.479 7.361 -28.000 1.00 37.75 70 ASP B N 1
ATOM 702 C CA . ASP B 1 21 ? -6.716 6.530 -28.109 1.00 36.51 70 ASP B CA 1
ATOM 703 C C . ASP B 1 21 ? -6.516 5.435 -29.170 1.00 70.37 70 ASP B C 1
ATOM 704 O O . ASP B 1 21 ? -6.671 4.206 -28.870 1.00 52.38 70 ASP B O 1
ATOM 709 N N . GLU B 1 22 ? -6.200 5.916 -30.376 1.00 45.90 71 GLU B N 1
ATOM 710 C CA . GLU B 1 22 ? -6.066 5.180 -31.673 1.00 70.98 71 GLU B CA 1
ATOM 711 C C . GLU B 1 22 ? -4.950 4.136 -31.587 1.00 80.39 71 GLU B C 1
ATOM 712 O O . GLU B 1 22 ? -5.127 3.041 -32.160 1.00 82.61 71 GLU B O 1
ATOM 714 N N . ASN B 1 23 ? -3.850 4.490 -30.910 1.00 43.39 72 ASN B N 1
ATOM 715 C CA . ASN B 1 23 ? -2.582 3.714 -30.777 1.00 56.48 72 ASN B CA 1
ATOM 716 C C . ASN B 1 23 ? -2.563 2.957 -29.421 1.00 60.65 72 ASN B C 1
ATOM 717 O O . ASN B 1 23 ? -1.446 2.614 -28.917 1.00 54.99 72 ASN B O 1
ATOM 722 N N . LEU B 1 24 ? -3.748 2.695 -28.838 1.00 44.14 73 LEU B N 1
ATOM 723 C CA . LEU B 1 24 ? -3.980 1.892 -27.595 1.00 45.94 73 LEU B CA 1
ATOM 724 C C . LEU B 1 24 ? -2.957 2.260 -26.506 1.00 38.97 73 LEU B C 1
ATOM 725 O O . LEU B 1 24 ? -2.425 1.382 -25.856 1.00 39.21 73 LEU B O 1
ATOM 730 N N . GLU B 1 25 ? -2.850 3.567 -26.205 1.00 42.19 74 GLU B N 1
ATOM 731 C CA . GLU B 1 25 ? -2.002 4.178 -25.119 1.00 47.93 74 GLU B CA 1
ATOM 732 C C . GLU B 1 25 ? -0.496 3.868 -25.270 1.00 45.61 74 GLU B C 1
ATOM 733 O O . GLU B 1 25 ? 0.220 3.976 -24.251 1.00 43.68 74 GLU B O 1
ATOM 739 N N . ASP B 1 26 ? 0.028 3.541 -26.453 1.00 58.50 75 ASP B N 1
ATOM 740 C CA . ASP B 1 26 ? 1.517 3.541 -26.550 1.00 72.30 75 ASP B CA 1
ATOM 741 C C . ASP B 1 26 ? 1.937 5.012 -26.723 1.00 61.73 75 ASP B C 1
ATOM 742 O O . ASP B 1 26 ? 1.711 5.577 -27.805 1.00 46.23 75 ASP B O 1
ATOM 747 N N . ALA B 1 27 ? 2.465 5.593 -25.641 1.00 37.03 76 ALA B N 1
ATOM 748 C CA . ALA B 1 27 ? 2.764 7.034 -25.452 1.00 54.46 76 ALA B CA 1
ATOM 749 C C . ALA B 1 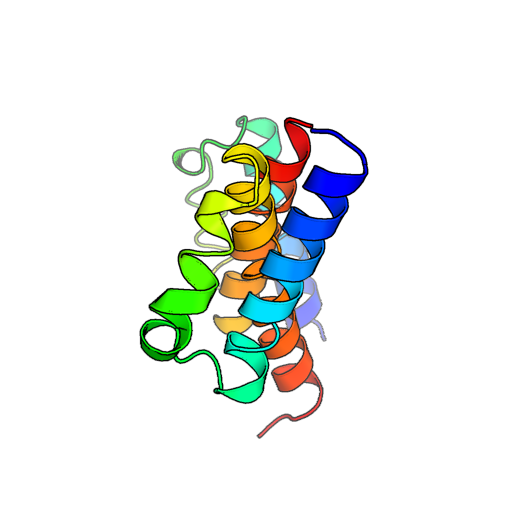27 ? 4.213 7.331 -25.818 1.00 59.34 76 ALA B C 1
ATOM 750 O O . ALA B 1 27 ? 4.560 8.511 -25.805 1.00 44.39 76 ALA B O 1
ATOM 752 N N . SER B 1 28 ? 5.031 6.304 -26.038 1.00 58.31 77 SER B N 1
ATOM 753 C CA . SER B 1 28 ? 6.378 6.454 -26.633 1.00 57.04 77 SER B CA 1
ATOM 754 C C . SER B 1 28 ? 6.217 6.443 -28.165 1.00 52.89 77 SER B C 1
ATOM 755 O O . SER B 1 28 ? 7.222 6.526 -28.870 1.00 90.85 77 SER B O 1
ATOM 758 N N . GLN B 1 29 ? 4.967 6.437 -28.646 1.00 60.94 78 GLN B N 1
ATOM 759 C CA . GLN B 1 29 ? 4.572 6.529 -30.083 1.00 48.95 78 GLN B CA 1
ATOM 760 C C . GLN B 1 29 ? 4.012 7.919 -30.437 1.00 50.12 78 GLN B C 1
ATOM 761 O O . GLN B 1 29 ? 3.604 8.141 -31.589 1.00 58.94 78 GLN B O 1
ATOM 767 N N . CYS B 1 30 ? 3.928 8.831 -29.483 1.00 50.80 79 CYS B N 1
ATOM 768 C CA . CYS B 1 30 ? 3.218 10.105 -29.684 1.00 39.49 79 CYS B CA 1
ATOM 769 C C . CYS B 1 30 ? 4.103 11.188 -29.081 1.00 49.79 79 CYS B C 1
ATOM 770 O O . CYS B 1 30 ? 3.567 12.143 -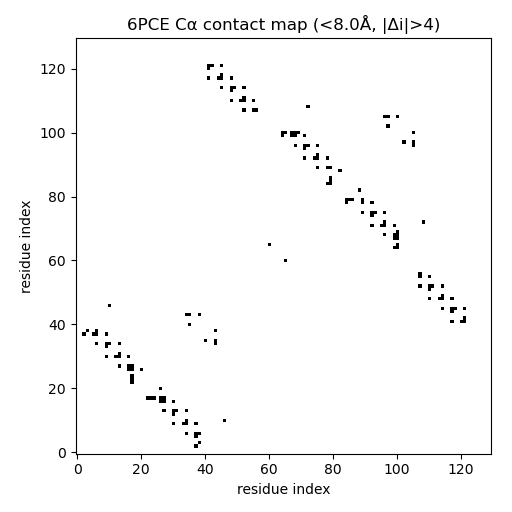28.588 1.00 46.33 79 CYS B O 1
ATOM 773 N N . LYS B 1 31 ? 5.416 11.006 -29.086 1.00 44.74 80 LYS B N 1
ATOM 774 C CA . LYS B 1 31 ? 6.386 11.936 -28.457 1.00 48.25 80 LYS B CA 1
ATOM 775 C C . LYS B 1 31 ? 6.356 13.271 -29.208 1.00 46.08 80 LYS B C 1
ATOM 776 O O . LYS B 1 31 ? 6.423 14.306 -28.536 1.00 43.25 80 LYS B O 1
ATOM 778 N N . LYS B 1 32 ? 6.178 13.257 -30.540 1.00 50.13 81 LYS B N 1
ATOM 779 C CA . LYS B 1 32 ? 6.078 14.491 -31.381 1.00 50.58 81 LYS B CA 1
ATOM 780 C C . LYS B 1 32 ? 4.837 15.295 -30.976 1.00 47.79 81 LYS B C 1
ATOM 781 O O . LYS B 1 32 ? 4.952 16.506 -30.626 1.00 42.77 81 LYS B O 1
ATOM 783 N N . LEU B 1 33 ? 3.671 14.670 -31.037 1.00 37.54 82 LEU B N 1
ATOM 784 C CA . LEU B 1 33 ? 2.414 15.327 -30.602 1.00 39.51 82 LEU B CA 1
ATOM 785 C C . LEU B 1 33 ? 2.483 15.660 -29.104 1.00 32.64 82 LEU B C 1
ATOM 786 O O . LEU B 1 33 ? 1.859 16.634 -28.714 1.00 27.36 82 LEU B O 1
ATOM 791 N N . ARG B 1 34 ? 3.167 14.891 -28.254 1.00 29.81 83 ARG B N 1
ATOM 792 C CA . ARG B 1 34 ? 3.311 15.309 -26.831 1.00 28.45 83 ARG B CA 1
ATOM 793 C C . ARG B 1 34 ? 4.110 16.620 -26.779 1.00 31.70 83 ARG B C 1
ATOM 794 O O . ARG B 1 34 ? 3.800 17.478 -25.953 1.00 32.90 83 ARG B O 1
ATOM 802 N N . SER B 1 35 ? 5.193 16.726 -27.548 1.00 32.69 84 SER B N 1
ATOM 803 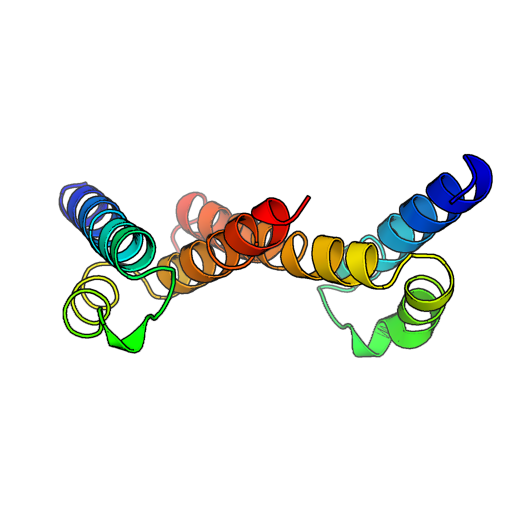C CA . SER B 1 35 ? 5.994 17.984 -27.604 1.00 32.68 84 SER B CA 1
ATOM 804 C C . SER B 1 35 ? 5.124 19.126 -28.040 1.00 29.14 84 SER B C 1
ATOM 805 O O . SER B 1 35 ? 5.249 20.207 -27.465 1.00 37.10 84 SER B O 1
ATOM 808 N N . SER B 1 36 ? 4.328 18.904 -29.075 1.00 32.62 85 SER B N 1
ATOM 809 C CA A SER B 1 36 ? 3.441 19.971 -29.578 0.50 30.53 85 SER B CA 1
ATOM 810 C CA B SER B 1 36 ? 3.426 19.963 -29.582 0.50 29.81 85 SER B CA 1
ATOM 811 C C . SER B 1 36 ? 2.497 20.375 -28.436 1.00 29.27 85 SER B C 1
ATOM 812 O O . SER B 1 36 ? 2.363 21.584 -28.168 1.00 28.63 85 SER B O 1
ATOM 817 N N . PHE B 1 37 ? 1.929 19.402 -27.719 1.00 27.00 86 PHE B N 1
ATOM 818 C CA . PHE B 1 37 ? 1.002 19.686 -26.600 1.00 25.74 86 PHE B CA 1
ATOM 819 C C . PHE B 1 37 ? 1.710 20.481 -25.508 1.00 25.34 86 PHE B C 1
ATOM 820 O O . PHE B 1 37 ? 1.167 21.483 -25.070 1.00 25.37 86 PHE B O 1
ATOM 828 N N . GLU B 1 38 ? 2.905 20.076 -25.089 1.00 24.06 87 GLU B N 1
ATOM 829 C CA . GLU B 1 38 ? 3.624 20.753 -23.986 1.00 27.40 87 GLU B CA 1
ATOM 830 C C . GLU B 1 38 ? 4.002 22.181 -24.416 1.00 22.54 87 GLU B C 1
ATOM 831 O O . GLU B 1 38 ? 3.991 23.067 -23.557 1.00 30.55 87 GLU B O 1
ATOM 837 N N . SER B 1 39 ? 4.330 22.389 -25.697 1.00 31.60 88 SER B N 1
ATOM 838 C CA . SER B 1 39 ? 4.738 23.725 -26.221 1.00 33.03 88 SER B CA 1
ATOM 839 C C . SER B 1 39 ? 3.521 24.645 -26.379 1.00 28.56 88 SER B C 1
ATOM 840 O O . SER B 1 39 ? 3.674 25.885 -26.376 1.00 31.56 88 SER B O 1
ATOM 843 N N . SER B 1 40 ? 2.331 24.076 -26.524 1.00 21.47 89 SER B N 1
ATOM 844 C CA . SER B 1 40 ? 1.122 24.836 -26.906 1.00 22.44 89 SER B CA 1
ATOM 845 C C . SER B 1 40 ? 0.297 25.252 -25.688 1.00 20.95 89 SER B C 1
ATOM 846 O O . SER B 1 40 ? -0.569 26.117 -25.844 1.00 25.79 89 SER B O 1
ATOM 849 N N . CYS B 1 41 ? 0.448 24.576 -24.555 1.00 22.52 90 CYS B N 1
ATOM 850 C CA . CYS B 1 41 ? -0.470 24.726 -23.412 1.00 21.21 90 CYS B CA 1
ATOM 851 C C . CYS B 1 41 ? 0.261 25.279 -22.196 1.00 19.50 90 CYS B C 1
ATOM 852 O O . CYS B 1 41 ? 1.388 24.890 -21.936 1.00 25.02 90 CYS B O 1
ATOM 855 N N . PRO B 1 42 ? -0.394 26.130 -21.383 1.00 21.21 91 PRO B N 1
ATOM 856 C CA . PRO B 1 42 ? 0.125 26.490 -20.074 1.00 23.30 91 PRO B CA 1
ATOM 857 C C . PRO B 1 42 ? 0.433 25.250 -19.231 1.00 26.28 91 PRO B C 1
ATOM 858 O O . PRO B 1 42 ? -0.322 24.261 -19.290 1.00 23.13 91 PRO B O 1
ATOM 862 N N . GLN B 1 43 ? 1.559 25.276 -18.513 1.00 24.25 92 GLN B N 1
ATOM 863 C CA . GLN B 1 43 ? 2.024 24.143 -17.677 1.00 24.15 92 GLN B CA 1
ATOM 864 C C . GLN B 1 43 ? 0.896 23.655 -16.766 1.00 20.24 92 GLN B C 1
ATOM 865 O O . GLN B 1 43 ? 0.722 22.423 -16.652 1.00 23.23 92 GLN B O 1
ATOM 871 N N . GLN B 1 44 ? 0.151 24.567 -16.154 1.00 22.82 93 GLN B N 1
ATOM 872 C CA . GLN B 1 44 ? -0.981 24.188 -15.256 1.00 22.46 93 GLN B CA 1
ATOM 873 C C . GLN B 1 44 ? -2.026 23.406 -16.058 1.00 21.04 93 GLN B C 1
ATOM 874 O O . GLN B 1 44 ? -2.652 22.488 -15.498 1.00 19.54 93 GLN B O 1
ATOM 880 N N . TRP B 1 45 ? -2.325 23.852 -17.273 1.00 20.43 94 TRP B N 1
ATOM 881 C CA . TRP B 1 45 ? -3.334 23.158 -18.134 1.00 17.59 94 TRP B CA 1
ATOM 882 C C . TRP B 1 45 ? -2.846 21.758 -18.521 1.00 15.22 94 TRP B C 1
ATOM 883 O O . TRP B 1 45 ? -3.673 20.828 -18.570 1.00 19.61 94 TRP B O 1
ATOM 894 N N . ILE B 1 46 ? -1.551 21.586 -18.839 1.00 17.89 95 ILE B N 1
ATOM 895 C CA . ILE B 1 46 ? -0.981 20.263 -19.181 1.00 18.56 95 ILE B CA 1
ATOM 896 C C . ILE B 1 46 ? -1.216 19.333 -17.977 1.00 19.08 95 ILE B C 1
ATOM 897 O O . ILE B 1 46 ? -1.737 18.217 -18.151 1.00 20.09 95 ILE B O 1
ATOM 902 N N . LYS B 1 47 ? -0.972 19.844 -16.771 1.00 18.38 96 LYS B N 1
ATOM 903 C CA . LYS B 1 47 ? -1.146 19.029 -15.539 1.00 17.43 96 LYS B CA 1
ATOM 904 C C . LYS B 1 47 ? -2.629 18.657 -15.362 1.00 21.23 96 LYS B C 1
ATOM 905 O O . LYS B 1 47 ? -2.956 17.462 -15.125 1.00 22.02 96 LYS B O 1
ATOM 911 N N . TYR B 1 48 ? -3.509 19.633 -15.499 1.00 16.86 97 TYR B N 1
ATOM 912 C CA . TYR B 1 48 ? -4.981 19.430 -15.454 1.00 18.33 97 TYR B CA 1
ATOM 913 C C . TYR B 1 48 ? -5.390 18.352 -16.463 1.00 18.41 97 TYR B C 1
ATOM 914 O O . TYR B 1 48 ? -6.081 17.407 -16.059 1.00 18.23 97 TYR B O 1
ATOM 923 N N . PHE B 1 49 ? -4.954 18.470 -17.700 1.00 15.62 98 PHE B N 1
ATOM 924 C CA . PHE B 1 49 ? -5.362 17.536 -18.780 1.00 15.25 98 PHE B CA 1
ATOM 925 C C . PHE B 1 49 ? -4.800 16.136 -18.514 1.00 17.50 98 PHE B C 1
ATOM 926 O O . PHE B 1 49 ? -5.485 15.134 -18.738 1.00 18.40 98 PHE B O 1
ATOM 934 N N . ASP B 1 50 ? -3.533 16.019 -18.120 1.00 18.82 99 ASP B N 1
ATOM 935 C CA . ASP B 1 50 ? -2.931 14.706 -17.796 1.00 19.88 99 ASP B CA 1
ATOM 936 C C . ASP B 1 50 ? -3.750 14.036 -16.680 1.00 15.82 99 ASP B C 1
ATOM 937 O O . ASP B 1 50 ? -4.031 12.809 -16.825 1.00 19.35 99 ASP B O 1
ATOM 942 N N . LYS B 1 51 ? -4.090 14.766 -15.620 1.00 17.12 100 LYS B N 1
ATOM 943 C CA . LYS B 1 51 ? -4.870 14.167 -14.486 1.00 21.12 100 LYS B CA 1
ATOM 944 C C . LYS B 1 51 ? -6.261 13.771 -14.980 1.00 18.30 100 LYS B C 1
ATOM 945 O O . LYS B 1 51 ? -6.770 12.699 -14.575 1.00 18.20 100 LYS B O 1
ATOM 951 N N . ARG B 1 52 ? -6.880 14.625 -15.802 1.00 18.43 101 ARG B N 1
ATOM 952 C CA . ARG B 1 52 ? -8.244 14.323 -16.321 1.00 16.61 101 ARG B CA 1
ATOM 953 C C . ARG B 1 52 ? -8.124 13.061 -17.183 1.00 17.86 101 ARG B C 1
ATOM 954 O O . ARG B 1 52 ? -9.000 12.160 -17.078 1.00 19.96 1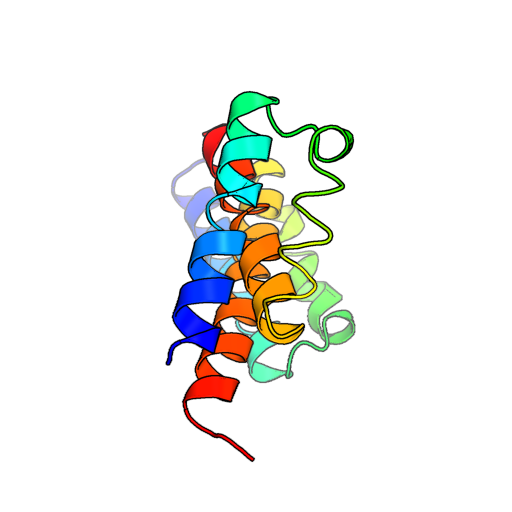01 ARG B O 1
ATOM 962 N N . ARG B 1 53 ? -7.106 12.946 -18.019 1.00 16.87 102 ARG B N 1
ATOM 963 C CA A ARG B 1 53 ? -6.904 11.772 -18.926 0.50 19.38 102 ARG B CA 1
ATOM 964 C CA B ARG B 1 53 ? -7.039 11.767 -18.913 0.50 18.48 102 ARG B CA 1
ATOM 965 C C . ARG B 1 53 ? -6.844 10.494 -18.081 1.00 21.13 102 ARG B C 1
ATOM 966 O O . ARG B 1 53 ? -7.503 9.499 -18.415 1.00 21.04 102 ARG B O 1
ATOM 981 N N . ASP B 1 54 ? -6.037 10.523 -17.023 1.00 19.83 103 ASP B N 1
ATOM 982 C CA . ASP B 1 54 ? -5.846 9.328 -16.162 1.00 20.05 103 ASP B CA 1
ATOM 983 C C . ASP B 1 54 ? -7.185 8.941 -15.564 1.00 21.95 103 ASP B C 1
ATOM 984 O O . ASP B 1 54 ? -7.517 7.736 -15.531 1.00 23.47 103 ASP B O 1
ATOM 989 N N . TYR B 1 55 ? -7.917 9.911 -15.061 1.00 19.31 104 TYR B N 1
ATOM 990 C CA . TYR B 1 55 ? -9.254 9.684 -14.461 1.00 21.07 104 TYR B CA 1
ATOM 991 C C . TYR B 1 55 ? -10.145 9.027 -15.507 1.00 23.11 104 TYR B C 1
ATOM 992 O O . TYR B 1 55 ? -10.713 7.921 -15.245 1.00 22.01 104 TYR B O 1
ATOM 1001 N N . LEU B 1 56 ? -10.209 9.614 -16.699 1.00 24.02 105 LEU B N 1
ATOM 1002 C CA . LEU B 1 56 ? -11.180 9.127 -17.728 1.00 27.32 105 LEU B CA 1
ATOM 1003 C C . LEU B 1 56 ? -10.799 7.723 -18.176 1.00 24.52 105 LEU B C 1
ATOM 1004 O O . LEU B 1 56 ? -11.717 6.899 -18.350 1.00 23.30 105 LEU B O 1
ATOM 1009 N N . LYS B 1 57 ? -9.508 7.418 -18.324 1.00 23.84 106 LYS B N 1
ATOM 1010 C CA . LYS B 1 57 ? -9.037 6.089 -18.776 1.00 22.78 106 LYS B CA 1
ATOM 1011 C C . LYS B 1 57 ? -9.388 5.026 -17.735 1.00 22.79 106 LYS B C 1
ATOM 1012 O O . LYS B 1 57 ? -9.812 3.895 -18.109 1.00 24.00 106 LYS B O 1
ATOM 1018 N N . PHE B 1 58 ? -9.183 5.344 -16.461 1.00 19.61 107 PHE B N 1
ATOM 1019 C CA . PHE B 1 58 ? -9.411 4.355 -15.392 1.00 20.24 107 PHE B CA 1
ATOM 1020 C C . PHE B 1 58 ? -10.905 4.229 -15.184 1.00 24.17 107 PHE B C 1
ATOM 1021 O O . PHE B 1 58 ? -11.351 3.176 -14.775 1.00 23.73 107 PHE B O 1
ATOM 1029 N N . LYS B 1 59 ? -11.650 5.298 -15.420 1.00 24.16 108 LYS B N 1
ATOM 1030 C CA . LYS B 1 59 ? -13.120 5.215 -15.341 1.00 24.63 108 LYS B CA 1
ATOM 1031 C C . LYS B 1 59 ? -13.588 4.266 -16.443 1.00 25.53 108 LYS B C 1
ATOM 1032 O O . LYS B 1 59 ? -14.433 3.393 -16.173 1.00 27.80 108 LYS B O 1
ATOM 1038 N N . GLU B 1 60 ? -13.101 4.470 -17.659 1.00 22.01 109 GLU B N 1
ATOM 1039 C CA . GLU B 1 60 ? -13.469 3.591 -18.807 1.00 30.02 109 GLU B CA 1
ATOM 1040 C C . GLU B 1 60 ? -13.141 2.133 -18.491 1.00 26.05 109 GLU B C 1
ATOM 1041 O O . GLU B 1 60 ? -13.982 1.255 -18.852 1.00 28.56 109 GLU B O 1
ATOM 1047 N N . LYS B 1 61 ? -11.982 1.845 -17.890 1.00 25.95 110 LYS B N 1
ATOM 1048 C CA . LYS B 1 61 ? -11.551 0.470 -17.531 1.00 24.84 110 LYS B CA 1
ATOM 1049 C C . LYS B 1 61 ? -12.555 -0.096 -16.504 1.00 27.31 110 LYS B C 1
ATOM 1050 O O . LYS B 1 61 ? -12.996 -1.258 -16.634 1.00 27.94 110 LYS B O 1
ATOM 1056 N N . PHE B 1 62 ? -12.911 0.719 -15.517 1.00 22.55 111 PHE B N 1
ATOM 1057 C CA . PHE B 1 62 ? -13.871 0.370 -14.437 1.00 22.55 111 PHE B CA 1
ATOM 1058 C C . PHE B 1 62 ? -15.238 0.035 -15.045 1.00 25.08 111 PHE B C 1
ATOM 1059 O O . PHE B 1 62 ? -15.807 -1.046 -14.740 1.00 31.49 111 PHE B O 1
ATOM 1067 N N . GLU B 1 63 ? -15.763 0.910 -15.884 1.00 24.45 112 GLU B N 1
ATOM 1068 C CA . GLU B 1 63 ? -17.131 0.702 -16.445 1.00 26.97 112 GLU B CA 1
ATOM 1069 C C . GLU B 1 63 ? -17.079 -0.458 -17.436 1.00 31.16 112 GLU B C 1
ATOM 1070 O O . GLU B 1 63 ? -17.975 -1.310 -17.359 1.00 31.18 112 GLU B O 1
ATOM 1076 N N . ALA B 1 64 ? -16.030 -0.571 -18.262 1.00 27.24 113 ALA B N 1
ATOM 1077 C CA . ALA B 1 64 ? -15.844 -1.771 -19.130 1.00 37.01 113 ALA B CA 1
ATOM 1078 C C . ALA B 1 64 ? -15.947 -3.085 -18.323 1.00 26.83 113 ALA B C 1
ATOM 1079 O O . ALA B 1 64 ? -16.656 -4.011 -18.799 1.00 33.47 113 ALA B O 1
ATOM 1081 N N . GLY B 1 65 ? -15.241 -3.226 -17.193 1.00 27.00 114 GLY B N 1
ATOM 1082 C CA . GLY B 1 65 ? -15.228 -4.442 -16.355 1.00 27.42 114 GLY B CA 1
ATOM 1083 C C . GLY B 1 65 ? -16.628 -4.794 -15.846 1.00 29.45 114 GLY B C 1
ATOM 1084 O O . GLY B 1 65 ? -16.915 -5.987 -15.608 1.00 32.86 114 GLY B O 1
ATOM 1085 N N . GLN B 1 66 ? -17.446 -3.766 -15.624 1.00 24.51 115 GLN B N 1
ATOM 1086 C CA . GLN B 1 66 ? -18.832 -3.922 -15.104 1.00 23.64 115 GLN B CA 1
ATOM 1087 C C . GLN B 1 66 ? -19.753 -4.379 -16.232 1.00 28.39 115 GLN B C 1
ATOM 1088 O O . GLN B 1 66 ? -20.688 -5.190 -15.976 1.00 27.93 115 GLN B O 1
ATOM 1094 N N . PHE B 1 67 ? -19.571 -3.821 -17.424 1.00 26.81 116 PHE B N 1
ATOM 1095 C CA . PHE B 1 67 ? -20.432 -4.141 -18.594 1.00 33.98 116 PHE B CA 1
ATOM 1096 C C . PHE B 1 67 ? -20.116 -5.525 -19.143 1.00 35.06 116 PHE B C 1
ATOM 1097 O O . PHE B 1 67 ? -21.066 -6.221 -19.526 1.00 45.26 116 PHE B O 1
ATOM 1105 N N . GLU B 1 68 ? -18.845 -5.926 -19.144 1.00 30.75 117 GLU B N 1
ATOM 1106 C CA . GLU B 1 68 ? -18.378 -7.232 -19.662 1.00 41.23 117 GLU B CA 1
ATOM 1107 C C . GLU B 1 68 ? -17.676 -8.008 -18.548 1.00 35.52 117 GLU B C 1
ATOM 1108 O O . GLU B 1 68 ? -16.450 -8.169 -18.565 1.00 40.85 117 GLU B O 1
ATOM 1114 N N . PRO B 1 69 ? -18.444 -8.600 -17.600 1.00 32.37 118 PRO B N 1
ATOM 1115 C CA . PRO B 1 69 ? -17.924 -9.692 -16.774 1.00 46.07 118 PRO B CA 1
ATOM 1116 C C . PRO B 1 69 ? -17.377 -10.828 -17.661 1.00 52.33 118 PRO B C 1
ATOM 1117 O O . PRO B 1 69 ? -17.993 -11.092 -18.711 1.00 33.42 118 PRO B O 1
ATOM 1121 N N . SER B 1 70 ? -16.268 -11.464 -17.242 1.00 59.75 119 SER B N 1
ATOM 1122 C CA . SER B 1 70 ? -15.451 -12.432 -18.036 1.00 84.49 119 SER B CA 1
ATOM 1123 C C . SER B 1 70 ? -15.997 -13.861 -17.891 1.00 61.90 119 SER B C 1
ATOM 1124 O O . SER B 1 70 ? -16.853 -14.098 -17.031 1.00 55.95 119 SER B O 1
#

Solvent-accessible surface area: 8616 Å² total; per-residue (Å²): 176,78,77,105,121,88,1,84,35,12,36,74,105,11,36,118,12,8,78,120,51,162,58,65,49,74,116,4,145,181,56,51,60,53,0,88,103,34,10,69,156,81,13,15,34,30,2,43,61,68,17,73,3,38,72,23,102,108,126,129,81,60,102,155,89,74,98,78,1,85,31,11,36,76,99,15,38,52,26,12,79,90,58,156,74,68,53,92,99,4,64,84,64,51,63,49,0,83,104,33,10,47,135,75,59,8,102,48,16,47,57,78,24,55,21,37,48,54,56,95,110,19,78,59,30,66,178,149,107,164

Secondary structure (DSSP, 8-state):
-HHHHHHHHHHHHHHHHHHHTTT-GGG-HHHHHHHHHHS-HHHHHHHHHHHHHHHHHTT-/--HHHHHHHHHHHHHHHHHHHHTTT-SSS-HHHHHHHHHHS-HHHHHHHHHHHHHHHHHHHHHHHHHS--

GO terms:
  GO:0005507 copper ion binding (F, IDA)
  GO:0005758 mitochondrial intermembrane space (C, IDA)
  GO:0008535 respiratory chain complex IV assembly (P, IDA)
  GO:0005758 mitochondrial intermembrane space (C, EXP)
  GO:0033617 mitochondrial respiratory chain complex IV assembly (P, IMP)
  GO:0008535 respiratory chain complex IV assembly (P, IMP)
  GO:0005515 protein binding (F, IPI)
  GO:0015035 protein-disulfide reductase activity (F, IDA)
  GO:0033617 mitochondrial respiratory chain complex IV assembly (P, IGI)
  GO:0005739 mitochondrion (C, HTP)
  GO:0005739 mitochondrion (C, IDA)
  GO:0003723 RNA binding (F, HDA)

InterPro domains:
  IPR036549 Cytochrome c oxidase subunit 6B/Cytochrome c oxidase assembly factor 6-like superfamily [G3DSA:1.10.10.140] (38-114)
  IPR036549 Cytochrome c oxidase subunit 6B/Cytochrome c oxidase assembly factor 6-like superfamily [SSF47694] (39-110)
  IPR042289 Cytochrome c oxidase assembly factor 6 homolog [PTHR46690] (47-125)
  IPR048280 Cytochrome oxidase c subunit VIb-like [PF02297] (48-103)

Sequence (130 aa):
MKERQVCWGARDDEYWKCLDENLEDASQCKKLRSSSFESSSCPQQWIKYFDKRRDDYLKFKEKFPSMKERQVCWGARDEYWKKCLDENLEDASQCKKLRSSSFESSCPQQWIKYFDKRRRDYLKFKEKFEAGQFEPS

Organism: Homo sapiens (NCBI:txid9606)

Radius of gyration: 17.66 Å; Cα contacts (8 Å, |Δi|>4): 86; chains: 2; bounding box: 31×47×40 Å